Protein AF-A0A497UQM4-F1 (afdb_monomer)

pLDDT: mean 74.21, std 22.74, range [32.59, 96.62]

Secondary structure (DSSP, 8-state):
-----------------------------------S-TTSPBPPS-EEEEEEEETTSPBP-S--EEEEETTEEEEESSS-EEEES-EEE-SSTTEEEE--SS--EEEEEEPPBTTB-SEEEEEESSS-EEEEEEEE-

Nearest PDB structures (foldseek):
  2kd2-assembly1_A  TM=4.117E-01  e=3.013E+00  Mus musculus
  8fvi-assembly1_1  TM=4.123E-01  e=6.900E+00  Human immunodeficiency virus 1
  3aza-assembly1_B  TM=4.117E-01  e=9.414E+00  Plasmodium falciparum

Solvent-accessible surface area (backbone atoms only — not comparable to full-atom values): 8647 Å² total; per-residue (Å²): 134,90,81,85,86,78,90,81,88,84,83,89,81,89,82,79,86,84,80,89,85,83,85,78,84,88,72,93,83,82,80,81,78,76,81,78,69,98,76,56,59,45,37,76,79,66,49,37,32,42,42,51,25,38,75,88,72,45,70,55,93,64,90,25,34,43,36,26,59,93,69,37,38,38,41,34,56,97,90,42,80,52,75,44,69,49,64,45,78,41,99,50,75,29,30,34,37,35,64,48,100,87,57,48,33,43,36,35,39,36,39,55,43,100,91,40,86,46,29,38,39,37,42,27,63,87,83,57,74,51,46,28,36,29,47,79,106

Foldseek 3Di:
DDDDDDDDDDDDDDDDDDDDDDDDDDDDDDPPPPDDDPPFDFDDLAAKKFFAAWPVRHGADDRFIWHDDPQKIAGDGPVDGDIASAWDADPDDAWIWGDDPVFIKTWTWTDADPVRNFIKIWIDRPPDITITTIDTD

Radius of gyration: 26.56 Å; Cα contacts (8 Å, |Δi|>4): 221; chains: 1; bounding box: 63×37×83 Å

Mean predicted aligned error: 14.5 Å

Structure (mmCIF, N/CA/C/O backbone):
data_AF-A0A497UQM4-F1
#
_entry.id   AF-A0A497UQM4-F1
#
loop_
_atom_site.group_PDB
_atom_site.id
_atom_site.type_symbol
_atom_site.label_atom_id
_atom_site.label_alt_id
_atom_site.label_comp_id
_atom_site.label_asym_id
_atom_site.label_entity_id
_atom_site.label_seq_id
_atom_site.pdbx_PDB_ins_code
_atom_site.Cartn_x
_atom_site.Cartn_y
_atom_site.Cartn_z
_atom_site.occupancy
_atom_site.B_iso_or_equiv
_atom_site.auth_seq_id
_atom_site.auth_comp_id
_atom_site.auth_asym_id
_atom_site.auth_atom_id
_atom_site.pdbx_PDB_model_num
ATOM 1 N N . MET A 1 1 ? 30.980 20.943 69.116 1.00 35.16 1 MET A N 1
ATOM 2 C CA . MET A 1 1 ? 32.338 21.531 69.114 1.00 35.16 1 MET A CA 1
ATOM 3 C C . MET A 1 1 ? 33.314 20.492 68.591 1.00 35.16 1 MET A C 1
ATOM 5 O O . MET A 1 1 ? 33.308 19.414 69.161 1.00 35.16 1 MET A O 1
ATOM 9 N N . LYS A 1 2 ? 34.146 20.883 67.607 1.00 36.94 2 LYS A N 1
ATOM 10 C CA . LYS A 1 2 ? 35.431 20.280 67.175 1.00 36.94 2 LYS A CA 1
ATOM 11 C C . LYS A 1 2 ? 35.369 18.841 66.608 1.00 36.94 2 LYS A C 1
ATOM 13 O O . LYS A 1 2 ? 34.669 18.010 67.148 1.00 36.94 2 LYS A O 1
ATOM 18 N N . GLN A 1 3 ? 36.090 18.441 65.563 1.00 42.22 3 GLN A N 1
ATOM 19 C CA . GLN A 1 3 ? 37.032 19.084 64.644 1.00 42.22 3 GLN A CA 1
ATOM 20 C C . GLN A 1 3 ? 37.287 18.105 63.472 1.00 42.22 3 GLN A C 1
ATOM 22 O O . GLN A 1 3 ? 36.918 16.940 63.532 1.00 42.22 3 GLN A O 1
ATOM 27 N N . HIS A 1 4 ? 37.887 18.664 62.427 1.00 43.50 4 HIS A N 1
ATOM 28 C CA . HIS A 1 4 ? 38.188 18.196 61.071 1.00 43.50 4 HIS A CA 1
ATOM 29 C C . HIS A 1 4 ? 39.035 16.916 60.882 1.00 43.50 4 HIS A C 1
ATOM 31 O O . HIS A 1 4 ? 39.556 16.362 61.843 1.00 43.50 4 HIS A O 1
ATOM 37 N N . LEU A 1 5 ? 39.297 16.656 59.581 1.00 38.53 5 LEU A N 1
ATOM 38 C CA . LEU A 1 5 ? 40.447 15.975 58.943 1.00 38.53 5 LEU A CA 1
ATOM 39 C C . LEU A 1 5 ? 40.240 14.464 58.693 1.00 38.53 5 LEU A C 1
ATOM 41 O O . LEU A 1 5 ? 39.739 13.769 59.559 1.00 38.53 5 LEU A O 1
ATOM 45 N N . LEU A 1 6 ? 40.603 13.859 57.554 1.00 41.97 6 LEU A N 1
ATOM 46 C CA . LEU A 1 6 ? 41.478 14.259 56.443 1.00 41.97 6 LEU A CA 1
ATOM 47 C C . LEU A 1 6 ? 41.251 13.297 55.256 1.00 41.97 6 LEU A C 1
ATOM 49 O O . LEU A 1 6 ? 40.966 12.119 55.463 1.00 41.97 6 LEU A O 1
ATOM 53 N N . CYS A 1 7 ? 41.432 13.789 54.028 1.00 42.06 7 CYS A N 1
ATOM 54 C CA . CYS A 1 7 ? 41.602 12.985 52.817 1.00 42.06 7 CYS A CA 1
ATOM 55 C C . CYS A 1 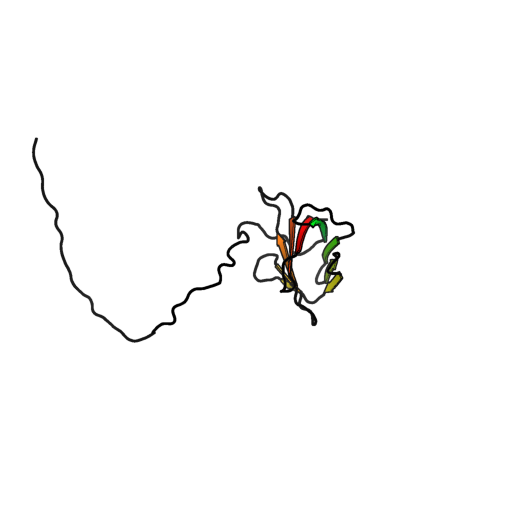7 ? 42.740 11.960 52.953 1.00 42.06 7 CYS A C 1
ATOM 57 O O . CYS A 1 7 ? 43.803 12.290 53.475 1.00 42.06 7 CYS A O 1
ATOM 59 N N . ALA A 1 8 ? 42.573 10.786 52.342 1.00 46.94 8 ALA A N 1
ATOM 60 C CA . ALA A 1 8 ? 43.687 9.926 51.954 1.00 46.94 8 ALA A CA 1
ATOM 61 C C . ALA A 1 8 ? 43.533 9.541 50.478 1.00 46.94 8 ALA A C 1
ATOM 63 O O . ALA A 1 8 ? 42.734 8.688 50.103 1.00 46.94 8 ALA A O 1
ATOM 64 N N . VAL A 1 9 ? 44.303 10.240 49.649 1.00 43.88 9 VAL A N 1
ATOM 65 C CA . VAL A 1 9 ? 44.668 9.841 48.292 1.00 43.88 9 VAL A CA 1
ATOM 66 C C . VAL A 1 9 ? 45.736 8.752 48.418 1.00 43.88 9 VAL A C 1
ATOM 68 O O . VAL A 1 9 ? 46.717 8.954 49.131 1.00 43.88 9 VAL A O 1
ATOM 71 N N . ALA A 1 10 ? 45.579 7.634 47.709 1.00 44.31 10 ALA A N 1
ATOM 72 C CA . ALA A 1 10 ? 46.658 6.676 47.481 1.00 44.31 10 ALA A CA 1
ATOM 73 C C . ALA A 1 10 ? 46.788 6.390 45.978 1.00 44.31 10 ALA A C 1
ATOM 75 O O . ALA A 1 10 ? 45.822 6.042 45.301 1.00 44.31 10 ALA A O 1
ATOM 76 N N . LEU A 1 11 ? 48.005 6.619 45.487 1.00 40.31 11 LEU A N 1
ATOM 77 C CA . LEU A 1 11 ? 48.479 6.549 44.109 1.00 40.31 11 LEU A CA 1
ATOM 78 C C . LEU A 1 11 ? 48.875 5.110 43.689 1.00 40.31 11 LEU A C 1
ATOM 80 O O . LEU A 1 11 ? 49.536 4.420 44.453 1.00 40.31 11 LEU A O 1
ATOM 84 N N . ILE A 1 12 ? 48.579 4.785 42.420 1.00 46.03 12 ILE A N 1
ATOM 85 C CA . ILE A 1 12 ? 49.438 4.170 41.370 1.00 46.03 12 ILE A CA 1
ATOM 86 C C . ILE A 1 12 ? 50.024 2.750 41.559 1.00 46.03 12 ILE A C 1
ATOM 88 O O . ILE A 1 12 ? 50.872 2.529 42.412 1.00 46.03 12 ILE A O 1
ATOM 92 N N . ALA A 1 13 ? 49.724 1.863 40.590 1.00 42.88 13 ALA A N 1
ATOM 93 C CA . ALA A 1 13 ? 50.694 1.169 39.703 1.00 42.88 13 ALA A CA 1
ATOM 94 C C . ALA A 1 13 ? 49.929 0.365 38.620 1.00 42.88 13 ALA A C 1
ATOM 96 O O . ALA A 1 13 ? 49.147 -0.521 38.938 1.00 42.88 13 ALA A O 1
ATOM 97 N N . LEU A 1 14 ? 49.922 0.821 37.361 1.00 41.59 14 LEU A N 1
ATOM 98 C CA . LEU A 1 14 ? 50.728 0.296 36.242 1.00 41.59 14 LEU A CA 1
ATOM 99 C C . LEU A 1 14 ? 50.590 -1.221 36.007 1.00 41.59 14 LEU A C 1
ATOM 101 O O . LEU A 1 14 ? 51.267 -2.020 36.644 1.00 41.59 14 LEU A O 1
ATOM 105 N N . SER A 1 15 ? 49.809 -1.598 34.990 1.00 47.09 15 SER A N 1
ATOM 106 C CA . SER A 1 15 ? 50.134 -2.764 34.165 1.00 47.09 15 SER A CA 1
ATOM 107 C C . SER A 1 15 ? 50.185 -2.332 32.701 1.00 47.09 15 SER A C 1
ATOM 109 O O . SER A 1 15 ? 49.410 -1.493 32.241 1.00 47.09 15 SER A O 1
ATOM 111 N N . SER A 1 16 ? 51.240 -2.805 32.056 1.00 37.97 16 SER A N 1
ATOM 112 C CA . SER A 1 16 ? 51.845 -2.287 30.843 1.00 37.97 16 SER A CA 1
ATOM 113 C C . SER A 1 16 ? 51.021 -2.509 29.580 1.00 37.97 16 SER A C 1
ATOM 115 O O . SER A 1 16 ? 50.279 -3.479 29.456 1.00 37.97 16 SER A O 1
ATOM 117 N N . CYS A 1 17 ? 51.269 -1.625 28.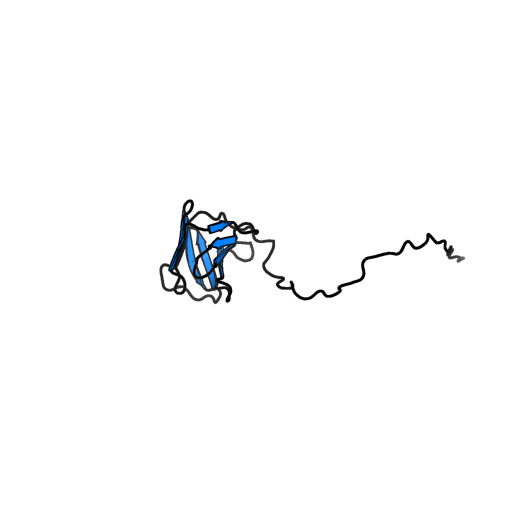613 1.00 34.62 17 CYS A N 1
ATOM 118 C CA . CYS A 1 17 ? 50.993 -1.799 27.196 1.00 34.62 17 CYS A CA 1
ATOM 119 C C . CYS A 1 17 ? 51.297 -3.224 26.705 1.00 34.62 17 CYS A C 1
ATOM 121 O O . CYS A 1 17 ? 52.428 -3.692 26.826 1.00 34.62 17 CYS A O 1
ATOM 123 N N . SER A 1 18 ? 50.335 -3.831 26.018 1.00 36.75 18 SER A N 1
ATOM 124 C CA . SER A 1 18 ? 50.616 -4.522 24.763 1.00 36.75 18 SER A CA 1
ATOM 125 C C . SER A 1 18 ? 49.903 -3.719 23.679 1.00 36.75 18 SER A C 1
ATOM 127 O O . SER A 1 18 ? 48.728 -3.379 23.804 1.00 36.75 18 SER A O 1
ATOM 129 N N . ARG A 1 19 ? 50.692 -3.281 22.705 1.00 42.94 19 ARG A N 1
ATOM 130 C CA . ARG A 1 19 ? 50.302 -2.537 21.510 1.00 42.94 19 ARG A CA 1
ATOM 131 C C . ARG A 1 19 ? 50.483 -3.498 20.333 1.00 42.94 19 ARG A C 1
ATOM 133 O O . ARG A 1 19 ? 51.237 -4.453 20.495 1.00 42.94 19 ARG A O 1
ATOM 140 N N . GLU A 1 20 ? 49.867 -3.141 19.205 1.00 41.69 20 GLU A N 1
ATOM 141 C CA . GLU A 1 20 ? 49.815 -3.826 17.894 1.00 41.69 20 GLU A CA 1
ATOM 142 C C . GLU A 1 20 ? 48.498 -4.609 17.753 1.00 41.69 20 GLU A C 1
ATOM 144 O O . GLU A 1 20 ? 48.232 -5.520 18.522 1.00 41.69 20 GLU A O 1
ATOM 149 N N . ASP A 1 21 ? 47.565 -4.318 16.854 1.00 38.66 21 ASP A N 1
ATOM 150 C CA . ASP A 1 21 ? 47.441 -3.339 15.779 1.00 38.66 21 ASP A CA 1
ATOM 151 C C . ASP A 1 21 ? 45.951 -3.321 15.409 1.00 38.66 21 ASP A C 1
ATOM 153 O O . ASP A 1 21 ? 45.377 -4.378 15.182 1.00 38.66 21 ASP A O 1
ATOM 157 N N . GLU A 1 22 ? 45.328 -2.148 15.325 1.00 37.56 22 GLU A N 1
ATOM 158 C CA . GLU A 1 22 ? 44.349 -1.866 14.266 1.00 37.56 22 GLU A CA 1
ATOM 159 C C . GLU A 1 22 ? 44.108 -0.358 14.234 1.00 37.56 22 GLU A C 1
ATOM 161 O O . GLU A 1 22 ? 43.359 0.240 15.010 1.00 37.56 22 GLU A O 1
ATOM 166 N N . MET A 1 23 ? 44.873 0.285 13.361 1.00 33.50 23 MET A N 1
ATOM 167 C CA . MET A 1 23 ? 44.768 1.701 13.084 1.00 33.50 23 MET A CA 1
ATOM 168 C C . MET A 1 23 ? 43.532 1.939 12.215 1.00 33.50 23 MET A C 1
ATOM 170 O O . MET A 1 23 ? 43.486 1.541 11.058 1.00 33.50 23 MET A O 1
ATOM 174 N N . SER A 1 24 ? 42.561 2.611 12.826 1.00 32.59 24 SER A N 1
ATOM 175 C CA . SER A 1 24 ? 41.784 3.724 12.285 1.00 32.59 24 SER A CA 1
ATOM 176 C C . SER A 1 24 ? 41.252 3.614 10.853 1.00 32.59 24 SER A C 1
ATOM 178 O O . SER A 1 24 ? 41.970 3.856 9.890 1.00 32.59 24 SER A O 1
ATOM 180 N N . ASN A 1 25 ? 39.924 3.552 10.751 1.00 34.84 25 ASN A N 1
ATOM 181 C CA . ASN A 1 25 ? 39.213 4.599 10.021 1.00 34.84 25 ASN A CA 1
ATOM 182 C C . ASN A 1 25 ? 38.004 5.082 10.827 1.00 34.84 25 ASN A C 1
ATOM 184 O O . ASN A 1 25 ? 36.948 4.459 10.896 1.00 34.84 25 ASN A O 1
ATOM 188 N N . THR A 1 26 ? 38.213 6.231 11.456 1.00 34.19 26 THR A N 1
ATOM 189 C CA . THR A 1 26 ? 37.195 7.160 11.928 1.00 34.19 26 THR A CA 1
ATOM 190 C C . THR A 1 26 ? 36.411 7.685 10.726 1.00 34.19 26 THR A C 1
ATOM 192 O O . THR A 1 26 ? 37.031 8.210 9.807 1.00 34.19 26 THR A O 1
ATOM 195 N N . LEU A 1 27 ? 35.079 7.585 10.754 1.00 34.78 27 LEU A N 1
ATOM 196 C CA . LEU A 1 27 ? 34.119 8.677 10.503 1.00 34.78 27 LEU A CA 1
ATOM 197 C C . LEU A 1 27 ? 32.708 8.093 10.334 1.00 34.78 27 LEU A C 1
ATOM 199 O O . LEU A 1 27 ? 32.270 7.706 9.258 1.00 34.78 27 LEU A O 1
ATOM 203 N N . THR A 1 28 ? 32.005 8.053 11.463 1.00 43.50 28 THR A N 1
ATOM 204 C CA . THR A 1 28 ? 30.579 8.378 11.576 1.00 43.50 28 THR A CA 1
ATOM 205 C C . THR A 1 28 ? 30.152 9.478 10.601 1.00 43.50 28 THR A C 1
ATOM 207 O O . THR A 1 28 ? 30.791 10.528 10.617 1.00 43.50 28 THR A O 1
ATOM 210 N N . SER A 1 29 ? 29.083 9.205 9.839 1.00 41.78 29 SER A N 1
ATOM 211 C CA . SER A 1 29 ? 28.165 10.093 9.081 1.00 41.78 29 SER A CA 1
ATOM 212 C C . SER A 1 29 ? 27.753 9.309 7.825 1.00 41.78 29 SER A C 1
ATOM 214 O O . SER A 1 29 ? 28.597 9.060 6.981 1.00 41.78 29 SER A O 1
ATOM 216 N N . ASP A 1 30 ? 26.559 8.758 7.617 1.00 36.47 30 ASP A N 1
ATOM 217 C CA . ASP A 1 30 ? 25.216 9.110 8.051 1.00 36.47 30 ASP A CA 1
ATOM 218 C C . ASP A 1 30 ? 24.346 7.836 8.045 1.00 36.47 30 ASP A C 1
ATOM 220 O O . ASP A 1 30 ? 24.012 7.309 6.989 1.00 36.47 30 ASP A O 1
ATOM 224 N N . SER A 1 31 ? 23.925 7.329 9.204 1.00 36.31 31 SER A N 1
ATOM 225 C CA . SER A 1 31 ? 22.687 6.522 9.276 1.00 36.31 31 SER A CA 1
ATOM 226 C C . SER A 1 31 ? 21.638 7.186 10.163 1.00 36.31 31 SER A C 1
ATOM 228 O O . SER A 1 31 ? 20.616 6.605 10.523 1.00 36.31 31 SER A O 1
ATOM 230 N N . THR A 1 32 ? 21.834 8.482 10.418 1.00 39.41 32 THR A N 1
ATOM 231 C CA . THR A 1 32 ? 20.853 9.441 10.928 1.00 39.41 32 THR A CA 1
ATOM 232 C C . THR A 1 32 ? 19.718 9.708 9.930 1.00 39.41 32 THR A C 1
ATOM 234 O O . THR A 1 32 ? 19.231 10.827 9.837 1.00 39.41 32 THR A O 1
ATOM 237 N N .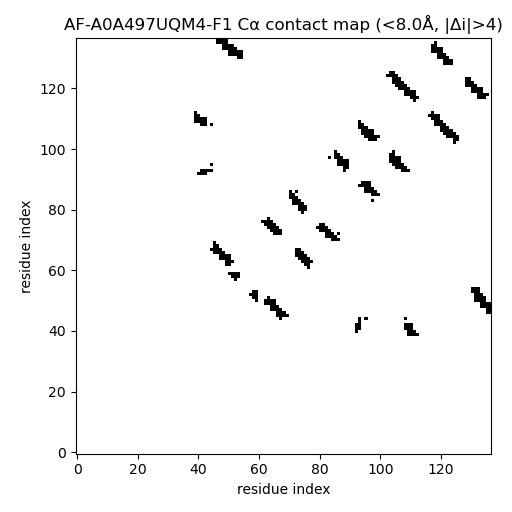 LEU A 1 33 ? 19.191 8.665 9.280 1.00 39.94 33 LEU A N 1
ATOM 238 C CA . LEU A 1 33 ? 17.746 8.568 9.064 1.00 39.94 33 LEU A CA 1
ATOM 239 C C . LEU A 1 33 ? 17.097 7.829 10.248 1.00 39.94 33 LEU A C 1
ATOM 241 O O . LEU A 1 33 ? 16.268 6.933 10.130 1.00 39.94 33 LEU A O 1
ATOM 245 N N . SER A 1 34 ? 17.485 8.272 11.441 1.00 45.97 34 SER A N 1
ATOM 246 C CA . SER A 1 34 ? 16.657 8.229 12.630 1.00 45.97 34 SER A CA 1
ATOM 247 C C . SER A 1 34 ? 15.331 8.918 12.314 1.00 45.97 34 SER A C 1
ATOM 249 O O . SER A 1 34 ? 15.303 10.133 12.124 1.00 45.97 34 SER A O 1
ATOM 251 N N . ARG A 1 35 ? 14.257 8.124 12.233 1.00 48.00 35 ARG A N 1
ATOM 252 C CA . ARG A 1 35 ? 12.891 8.390 12.732 1.00 48.00 35 ARG A CA 1
ATOM 253 C C . ARG A 1 35 ? 11.856 7.689 11.856 1.00 48.00 35 ARG A C 1
ATOM 255 O O . ARG A 1 35 ? 11.338 8.280 10.918 1.00 48.00 35 ARG A O 1
ATOM 262 N N . LYS A 1 36 ? 11.450 6.493 12.273 1.00 41.78 36 LYS A N 1
ATOM 263 C CA . LYS A 1 36 ? 10.038 6.081 12.311 1.00 41.78 36 LYS A 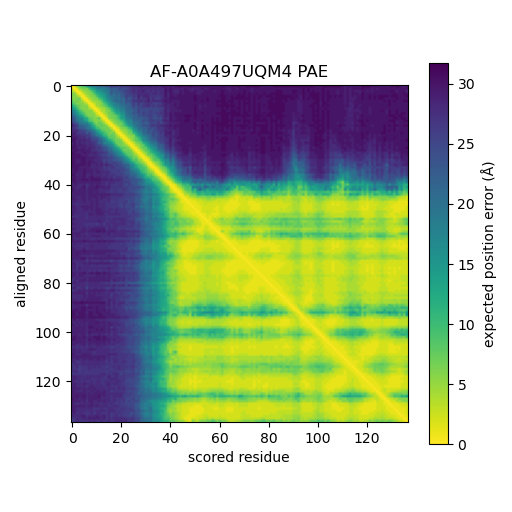CA 1
ATOM 264 C C . LYS A 1 36 ? 9.909 5.023 13.413 1.00 41.78 36 LYS A C 1
ATOM 266 O O . LYS A 1 36 ? 10.401 3.916 13.284 1.00 41.78 36 LYS A O 1
ATOM 271 N N . ASN A 1 37 ? 9.378 5.465 14.552 1.00 40.31 37 ASN A N 1
ATOM 272 C CA . ASN A 1 37 ? 8.986 4.716 15.751 1.00 40.31 37 ASN A CA 1
ATOM 273 C C . ASN A 1 37 ? 9.140 3.180 15.724 1.00 40.31 37 ASN A C 1
ATOM 275 O O . ASN A 1 37 ? 8.268 2.476 15.230 1.00 40.31 37 ASN A O 1
ATOM 279 N N . VAL A 1 38 ? 10.115 2.663 16.477 1.00 46.22 38 VAL A N 1
ATOM 280 C CA . VAL A 1 38 ? 10.200 1.255 16.939 1.00 46.22 38 VAL A CA 1
ATOM 281 C C . VAL A 1 38 ? 9.116 0.944 18.010 1.00 46.22 38 VAL A C 1
ATOM 283 O O . VAL A 1 38 ? 9.265 0.071 18.853 1.00 46.22 38 VAL A O 1
ATOM 286 N N . LEU A 1 39 ? 8.009 1.695 18.028 1.00 45.75 39 LEU A N 1
ATOM 287 C CA . LEU A 1 39 ? 6.929 1.599 19.026 1.00 45.75 39 LEU A CA 1
ATOM 288 C C . LEU A 1 39 ? 5.548 1.343 18.416 1.00 45.75 39 LEU A C 1
ATOM 290 O O . LEU A 1 39 ? 4.593 1.112 19.155 1.00 45.75 39 LEU A O 1
ATOM 294 N N . SER A 1 40 ? 5.414 1.381 17.092 1.00 53.22 40 SER A N 1
ATOM 295 C CA . SER A 1 40 ? 4.185 0.951 16.433 1.00 53.22 40 SER A CA 1
ATOM 296 C C . SER A 1 40 ? 4.298 -0.527 16.093 1.00 53.22 40 SER A C 1
ATOM 298 O O . SER A 1 40 ? 5.203 -0.920 15.354 1.00 53.22 40 SER A O 1
ATOM 300 N N . LYS A 1 41 ? 3.378 -1.339 16.621 1.00 58.91 41 LYS A N 1
ATOM 301 C CA . LYS A 1 41 ? 3.172 -2.687 16.095 1.00 58.91 41 LYS A CA 1
ATOM 302 C C . LYS A 1 41 ? 2.849 -2.571 14.610 1.00 58.91 41 LYS A C 1
ATOM 304 O O . LYS A 1 41 ? 2.205 -1.622 14.167 1.00 58.91 41 LYS A O 1
ATOM 309 N N . GLN A 1 42 ? 3.380 -3.494 13.839 1.00 62.59 42 GLN A N 1
ATOM 310 C CA . GLN A 1 42 ? 3.145 -3.551 12.411 1.00 62.59 42 GLN A CA 1
ATOM 311 C C . GLN A 1 42 ? 2.058 -4.598 12.145 1.00 62.59 42 GLN A C 1
ATOM 313 O O . GLN A 1 42 ? 1.951 -5.587 12.875 1.00 62.59 42 GLN A O 1
ATOM 318 N N . ALA A 1 43 ? 1.190 -4.319 11.173 1.00 59.16 43 ALA A N 1
ATOM 319 C CA . ALA A 1 43 ? -0.031 -5.097 10.982 1.00 59.16 43 ALA A CA 1
ATOM 320 C C . ALA A 1 43 ? 0.278 -6.459 10.333 1.00 59.16 43 ALA A C 1
ATOM 322 O O . ALA A 1 43 ? 1.275 -6.589 9.616 1.00 59.16 43 ALA A O 1
ATOM 323 N N . PRO A 1 44 ? -0.589 -7.478 10.496 1.00 68.56 44 PRO A N 1
ATOM 324 C CA . PRO A 1 44 ? -0.493 -8.695 9.700 1.00 68.56 44 PRO A CA 1
ATOM 325 C C . PRO A 1 44 ? -0.500 -8.343 8.212 1.00 68.56 44 PRO A C 1
ATOM 327 O O . PRO A 1 44 ? -1.431 -7.685 7.764 1.00 68.56 44 PRO A O 1
ATOM 330 N N . ILE A 1 45 ? 0.484 -8.823 7.447 1.00 76.06 45 ILE A N 1
ATOM 331 C CA . ILE A 1 45 ? 0.631 -8.510 6.012 1.00 76.06 45 ILE A CA 1
ATOM 332 C C . ILE A 1 45 ? -0.495 -9.063 5.132 1.00 76.06 45 ILE A C 1
ATOM 334 O O . ILE A 1 45 ? -0.496 -8.804 3.944 1.00 76.06 45 ILE A O 1
ATOM 338 N N . GLN A 1 46 ? -1.429 -9.846 5.675 1.00 86.50 46 GLN A N 1
ATOM 339 C CA . GLN A 1 46 ? -2.561 -10.403 4.932 1.00 86.50 46 GLN A CA 1
ATOM 340 C C . GLN A 1 46 ? -3.840 -9.605 5.208 1.00 86.50 46 GLN A C 1
ATOM 342 O O . GLN A 1 46 ? -4.130 -9.232 6.358 1.00 86.50 46 GLN A O 1
ATOM 347 N N . GLY A 1 47 ? -4.632 -9.422 4.157 1.00 90.81 47 GLY A N 1
ATOM 348 C CA . GLY A 1 47 ? -5.906 -8.717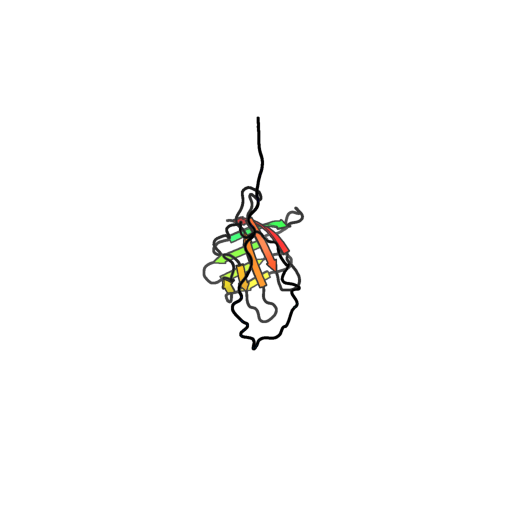 4.187 1.00 90.81 47 GLY A CA 1
ATOM 349 C C . GLY A 1 47 ? -5.992 -7.628 3.129 1.00 90.81 47 GLY A C 1
ATOM 350 O O . GLY A 1 47 ? -5.109 -7.487 2.286 1.00 90.81 47 GLY A O 1
ATOM 351 N N . LYS A 1 48 ? -7.070 -6.852 3.215 1.00 94.38 48 LYS A N 1
ATOM 352 C CA . LYS A 1 48 ? -7.320 -5.714 2.346 1.00 94.38 48 LYS A CA 1
ATOM 353 C C . LYS A 1 48 ? -7.337 -4.434 3.167 1.00 94.38 48 LYS A C 1
ATOM 355 O O . LYS A 1 48 ? -7.927 -4.374 4.245 1.00 94.38 48 LYS A O 1
ATOM 360 N N . TRP A 1 49 ? -6.667 -3.414 2.657 1.00 94.38 49 TRP A N 1
ATOM 361 C CA . TRP A 1 49 ? -6.619 -2.082 3.230 1.00 94.38 49 TRP A CA 1
ATOM 362 C C . TRP A 1 49 ? -7.140 -1.091 2.217 1.00 94.38 49 TRP A C 1
ATOM 364 O O . TRP A 1 49 ? -6.559 -0.917 1.144 1.00 94.38 49 TRP A O 1
ATOM 374 N N . LYS A 1 50 ? -8.213 -0.409 2.587 1.00 95.44 50 LYS A N 1
ATOM 375 C CA . LYS A 1 50 ? -8.752 0.700 1.823 1.00 95.44 50 LYS A CA 1
ATOM 376 C C . LYS A 1 50 ? -8.032 1.975 2.231 1.00 95.44 50 LYS A C 1
ATOM 378 O O . LYS A 1 50 ? -7.983 2.306 3.413 1.00 95.44 50 LYS A O 1
ATOM 383 N N . MET A 1 51 ? -7.467 2.683 1.263 1.00 96.00 51 MET A N 1
ATOM 384 C CA . MET A 1 51 ? -6.835 3.981 1.488 1.00 96.00 51 MET A CA 1
ATOM 385 C C . MET A 1 51 ? -7.898 5.065 1.338 1.00 96.00 51 MET A C 1
ATOM 387 O O . MET A 1 51 ? -8.657 5.056 0.373 1.00 96.00 51 MET A O 1
ATOM 391 N N . GLU A 1 52 ? -7.976 5.974 2.304 1.00 93.94 52 GLU A N 1
ATOM 392 C CA . GLU A 1 52 ? -9.083 6.936 2.404 1.00 93.94 52 GLU A CA 1
ATOM 393 C C . GLU A 1 52 ? -8.597 8.386 2.337 1.00 93.94 52 GLU A C 1
ATOM 395 O O . GLU A 1 52 ? -9.258 9.232 1.733 1.00 93.94 52 GLU A O 1
ATOM 400 N N . TRP A 1 53 ? -7.412 8.665 2.886 1.00 93.81 53 TRP A N 1
ATOM 401 C CA . TRP A 1 53 ? -6.790 9.988 2.842 1.00 93.81 53 TRP A CA 1
ATOM 402 C C . TRP A 1 53 ? -5.296 9.898 2.553 1.00 93.81 53 TRP A C 1
ATOM 404 O O . TRP A 1 53 ? -4.634 8.927 2.923 1.00 93.81 53 TRP A O 1
ATOM 414 N N . THR A 1 54 ? -4.741 10.941 1.948 1.00 90.62 54 THR A N 1
ATOM 415 C CA . THR A 1 54 ? -3.294 11.162 1.901 1.00 90.62 54 THR A CA 1
ATOM 416 C C . THR A 1 54 ? -2.788 11.632 3.268 1.00 90.62 54 THR A C 1
ATOM 418 O O . THR A 1 54 ? -3.552 12.111 4.110 1.00 90.62 54 THR A O 1
ATOM 421 N N . SER A 1 55 ? -1.475 11.577 3.503 1.00 80.44 55 SER A N 1
ATOM 422 C CA . SER A 1 55 ? -0.872 12.150 4.719 1.00 80.44 55 SER A CA 1
ATOM 423 C C . SER A 1 55 ? -1.065 13.658 4.876 1.00 80.44 55 SER A C 1
ATOM 425 O O . SER A 1 55 ? -0.848 14.180 5.966 1.00 80.44 55 SER A O 1
ATOM 427 N N . MET A 1 56 ? -1.453 14.359 3.807 1.00 84.06 56 MET A N 1
ATOM 428 C CA . MET A 1 56 ? -1.767 15.790 3.842 1.00 84.06 56 MET A CA 1
ATOM 429 C C . MET A 1 56 ? -3.214 16.063 4.280 1.00 84.06 56 MET A C 1
ATOM 431 O O . MET A 1 56 ? -3.606 17.220 4.395 1.00 84.06 56 MET A O 1
ATOM 435 N N . GLY A 1 57 ? -3.998 15.015 4.563 1.00 84.12 57 GLY A N 1
ATOM 436 C CA . GLY A 1 57 ? -5.395 15.123 4.987 1.00 84.12 57 GLY A CA 1
ATOM 437 C C . GLY A 1 57 ? -6.380 15.301 3.831 1.00 84.12 57 GLY A C 1
ATOM 438 O O . GLY A 1 57 ? -7.545 15.616 4.066 1.00 84.12 57 GLY A O 1
ATOM 439 N N . GLU A 1 58 ? -5.933 15.100 2.593 1.00 91.25 58 GLU A N 1
ATOM 440 C CA . GLU A 1 58 ? -6.792 15.166 1.413 1.00 91.25 58 GLU A CA 1
ATOM 441 C C . GLU A 1 58 ? -7.455 13.802 1.188 1.00 91.25 58 GLU A C 1
ATOM 443 O O . GLU A 1 58 ? -6.760 12.783 1.248 1.00 91.25 58 GLU A O 1
ATOM 448 N N . PRO A 1 59 ? -8.777 13.738 0.956 1.00 92.12 59 PRO A N 1
ATOM 449 C CA . PRO A 1 59 ? -9.432 12.482 0.615 1.00 92.12 59 PRO A CA 1
ATOM 450 C C . PRO A 1 59 ? -8.904 11.966 -0.724 1.00 92.12 59 PRO A C 1
ATOM 452 O O . PRO A 1 59 ? -8.652 12.748 -1.641 1.00 92.12 59 PRO A O 1
ATOM 455 N N . VAL A 1 60 ? -8.762 10.649 -0.854 1.00 92.94 60 VAL A N 1
ATOM 456 C CA . VAL A 1 60 ? -8.429 10.053 -2.152 1.00 92.94 60 VAL A CA 1
ATOM 457 C C . VAL A 1 60 ? -9.699 9.889 -2.987 1.00 92.94 60 VAL A C 1
ATOM 459 O O . VAL A 1 60 ? -10.687 9.297 -2.549 1.00 92.94 60 VAL A O 1
ATOM 462 N N . GLU A 1 61 ? -9.692 10.426 -4.204 1.00 85.00 61 GLU A N 1
ATOM 463 C CA . GLU A 1 61 ? -10.805 10.295 -5.145 1.00 85.00 61 GLU A CA 1
ATOM 464 C C . GLU A 1 61 ? -10.632 9.014 -5.971 1.00 85.00 61 GLU A C 1
ATOM 466 O O . GLU A 1 61 ? -10.080 9.016 -7.070 1.00 85.00 61 GLU A O 1
ATOM 471 N N . GLY A 1 62 ? -11.074 7.881 -5.423 1.00 86.19 62 GLY A N 1
ATOM 472 C CA . GLY A 1 62 ? -11.027 6.606 -6.130 1.00 86.19 62 GLY A CA 1
ATOM 473 C C . GLY A 1 62 ? -11.094 5.385 -5.225 1.00 86.19 62 GLY A C 1
ATOM 474 O O . GLY A 1 62 ? -11.180 5.473 -4.005 1.00 86.19 62 GLY A O 1
ATOM 475 N N . ASP A 1 63 ? -11.049 4.219 -5.862 1.00 92.50 63 ASP A N 1
ATOM 476 C CA . ASP A 1 63 ? -10.910 2.930 -5.187 1.00 92.50 63 ASP A CA 1
ATOM 477 C C . ASP A 1 63 ? -9.419 2.609 -5.035 1.00 92.50 63 ASP A C 1
ATOM 479 O O . ASP A 1 63 ? -8.837 1.916 -5.878 1.00 92.50 63 ASP A O 1
ATOM 483 N N . PHE A 1 64 ? -8.790 3.227 -4.029 1.00 96.62 64 PHE A N 1
ATOM 484 C CA . PHE A 1 64 ? -7.384 3.004 -3.692 1.00 96.62 64 PHE A CA 1
ATOM 485 C C . PHE A 1 64 ? -7.284 1.937 -2.615 1.00 96.62 64 PHE A C 1
ATOM 487 O O . PHE A 1 64 ? -7.917 2.033 -1.559 1.00 96.62 64 PHE A O 1
ATOM 494 N N . PHE A 1 65 ? -6.467 0.925 -2.871 1.00 96.38 65 PHE A N 1
ATOM 495 C CA . PHE A 1 65 ? -6.324 -0.185 -1.952 1.00 96.38 65 PHE A CA 1
ATOM 496 C C . PHE A 1 65 ? -4.968 -0.868 -2.069 1.00 96.38 65 PHE A C 1
ATOM 498 O O . PHE A 1 65 ? -4.302 -0.849 -3.107 1.00 96.38 65 PHE A O 1
ATOM 505 N N . LEU A 1 66 ? -4.610 -1.518 -0.971 1.00 95.81 66 LEU A N 1
ATOM 506 C CA . LEU A 1 66 ? -3.621 -2.578 -0.914 1.00 95.81 66 LEU A CA 1
ATOM 507 C C . LEU A 1 66 ? -4.374 -3.856 -0.554 1.00 95.81 66 LEU A C 1
ATOM 509 O O . LEU A 1 66 ? -5.140 -3.856 0.402 1.00 95.81 66 LEU A O 1
ATOM 513 N N . ASP A 1 67 ? -4.191 -4.928 -1.306 1.00 95.88 67 ASP A N 1
ATOM 514 C CA . ASP A 1 67 ? -4.834 -6.212 -1.036 1.00 95.88 67 ASP A CA 1
ATOM 515 C C . ASP A 1 67 ? -3.802 -7.326 -1.142 1.00 95.88 67 ASP A C 1
ATOM 517 O O . ASP A 1 67 ? -3.083 -7.422 -2.135 1.00 95.88 67 ASP A O 1
ATOM 521 N N . ILE A 1 68 ? -3.678 -8.126 -0.090 1.00 93.44 68 ILE A N 1
ATOM 522 C CA . ILE A 1 68 ? -2.684 -9.188 0.015 1.00 93.44 68 ILE A CA 1
ATOM 523 C C . ILE A 1 68 ? -3.414 -10.463 0.410 1.00 93.44 68 ILE A C 1
ATOM 525 O O . ILE A 1 68 ? -3.835 -10.632 1.559 1.00 93.44 68 ILE A O 1
ATOM 529 N N . ILE A 1 69 ? -3.551 -11.355 -0.571 1.00 91.38 69 ILE A N 1
ATOM 530 C CA . ILE A 1 69 ? -4.286 -12.613 -0.461 1.00 91.38 69 ILE A CA 1
ATOM 531 C C . ILE A 1 69 ? -3.348 -13.753 -0.841 1.00 91.38 69 ILE A C 1
ATOM 533 O O . ILE A 1 69 ? -2.989 -13.942 -2.005 1.00 91.38 69 ILE A O 1
ATOM 537 N N . GLY A 1 70 ? -2.947 -14.543 0.153 1.00 88.94 70 GLY A N 1
ATOM 538 C CA . GLY A 1 70 ? -1.996 -15.630 -0.051 1.00 88.94 70 GLY A CA 1
ATOM 539 C C . GLY A 1 70 ? -0.646 -15.081 -0.508 1.00 88.94 70 GLY A C 1
ATOM 540 O O . GLY A 1 70 ? -0.011 -14.326 0.225 1.00 88.94 70 GLY A O 1
ATOM 541 N N . ASN A 1 71 ? -0.217 -15.458 -1.714 1.00 89.94 71 ASN A N 1
ATOM 542 C CA . ASN A 1 71 ? 1.042 -15.004 -2.313 1.00 89.94 71 ASN A CA 1
ATOM 543 C C . ASN A 1 71 ? 0.826 -14.002 -3.455 1.00 89.94 71 ASN A C 1
ATOM 545 O O . ASN A 1 71 ? 1.628 -13.937 -4.383 1.00 89.94 71 ASN A O 1
ATOM 549 N N . THR A 1 72 ? -0.275 -13.255 -3.415 1.00 93.94 72 THR A N 1
ATOM 550 C CA . THR A 1 72 ? -0.600 -12.232 -4.407 1.00 93.94 72 THR A CA 1
ATOM 551 C C . THR A 1 72 ? -0.842 -10.902 -3.704 1.00 93.94 72 THR A C 1
ATOM 553 O O . THR A 1 72 ? -1.645 -10.832 -2.777 1.00 93.94 72 THR A O 1
ATOM 556 N N . LEU A 1 73 ? -0.138 -9.861 -4.151 1.00 95.25 73 LEU A N 1
ATOM 557 C CA . LEU A 1 73 ? -0.264 -8.482 -3.692 1.00 95.25 73 LEU A CA 1
ATOM 558 C C . LEU A 1 73 ? -0.797 -7.622 -4.829 1.00 95.25 73 LEU A C 1
ATOM 560 O O . LEU A 1 73 ? -0.210 -7.592 -5.911 1.00 95.25 73 LEU A O 1
ATOM 564 N N . HIS A 1 74 ? -1.883 -6.904 -4.580 1.00 95.94 74 HIS A N 1
ATOM 565 C CA . HIS A 1 74 ? -2.454 -5.909 -5.475 1.00 95.94 74 HIS A CA 1
ATOM 566 C C . HIS A 1 74 ? -2.316 -4.531 -4.838 1.00 95.94 74 HIS A C 1
ATOM 568 O O . HIS A 1 74 ? -2.776 -4.315 -3.718 1.00 95.94 74 HIS A O 1
ATOM 574 N N . LEU A 1 75 ? -1.716 -3.594 -5.565 1.00 96.06 75 LEU A N 1
ATOM 575 C CA . LEU A 1 75 ? -1.652 -2.195 -5.172 1.00 96.06 75 LEU A CA 1
ATOM 576 C C . LEU A 1 75 ? -2.321 -1.340 -6.239 1.00 96.06 75 LEU A C 1
ATOM 578 O O . LEU A 1 75 ? -1.955 -1.408 -7.414 1.00 96.06 75 LEU A O 1
ATOM 582 N N . LYS A 1 76 ? -3.257 -0.496 -5.807 1.00 95.75 76 LYS A N 1
ATOM 583 C CA . LYS A 1 76 ? -3.916 0.481 -6.663 1.00 95.75 76 LYS A CA 1
ATOM 584 C C . LYS A 1 76 ? -3.995 1.839 -5.973 1.00 95.75 76 LYS A C 1
ATOM 586 O O . LYS A 1 76 ? -4.612 1.974 -4.921 1.00 95.75 76 LYS A O 1
ATOM 591 N N . THR A 1 77 ? -3.404 2.836 -6.610 1.00 94.44 77 THR A N 1
ATOM 592 C CA . THR A 1 77 ? -3.474 4.267 -6.309 1.00 94.44 77 THR A CA 1
ATOM 593 C C . THR A 1 77 ? -3.571 5.042 -7.633 1.00 94.44 77 THR A C 1
ATOM 595 O O . THR A 1 77 ? -3.701 4.449 -8.706 1.00 94.44 77 THR A O 1
ATOM 598 N N . ASP A 1 78 ? -3.503 6.368 -7.588 1.00 92.06 78 ASP A N 1
ATOM 599 C CA . ASP A 1 78 ? -3.312 7.227 -8.763 1.00 92.06 78 ASP A CA 1
ATOM 600 C C . ASP A 1 78 ? -1.944 7.033 -9.438 1.00 92.06 78 ASP A C 1
ATOM 602 O O . ASP A 1 78 ? -1.825 7.182 -10.654 1.00 92.06 78 ASP A O 1
ATOM 606 N N . LYS A 1 79 ? -0.913 6.701 -8.654 1.00 91.31 79 LYS A N 1
ATOM 607 C CA . LYS A 1 79 ? 0.478 6.552 -9.115 1.00 91.31 79 LYS A CA 1
ATOM 608 C C . LYS A 1 79 ? 0.866 5.118 -9.450 1.00 91.31 79 LYS A C 1
ATOM 610 O O . LYS A 1 79 ? 1.715 4.896 -10.311 1.00 91.31 79 LYS A O 1
ATOM 615 N N . TYR A 1 80 ? 0.280 4.150 -8.755 1.00 91.56 80 TYR A N 1
ATOM 616 C CA . TYR A 1 80 ? 0.674 2.748 -8.822 1.00 91.56 80 TYR A CA 1
ATOM 617 C C . TYR A 1 80 ? -0.545 1.889 -9.126 1.00 91.56 80 TYR A C 1
ATOM 619 O O . TYR A 1 80 ? -1.580 2.024 -8.487 1.00 91.56 80 TYR A O 1
ATOM 627 N N . ASN A 1 81 ? -0.432 0.984 -10.090 1.00 94.25 81 ASN A N 1
ATOM 628 C CA . ASN A 1 81 ? -1.482 0.016 -10.383 1.00 94.25 81 ASN A CA 1
ATOM 629 C C . ASN A 1 81 ? -0.832 -1.282 -10.851 1.00 94.25 81 ASN A C 1
ATOM 631 O O . ASN A 1 81 ? -0.476 -1.409 -12.024 1.00 94.25 81 ASN A O 1
ATOM 635 N N . PHE A 1 82 ? -0.603 -2.206 -9.920 1.00 93.69 82 PHE A N 1
ATOM 636 C CA . PHE A 1 82 ? 0.069 -3.462 -10.225 1.00 93.69 82 PHE A CA 1
ATOM 637 C C . PHE A 1 82 ? -0.381 -4.623 -9.340 1.00 93.69 82 PHE A C 1
ATOM 639 O O . PHE A 1 82 ? -0.849 -4.454 -8.214 1.00 93.69 82 PHE A O 1
ATOM 646 N N . THR A 1 83 ? -0.146 -5.821 -9.870 1.00 95.06 83 THR A N 1
ATOM 647 C CA . THR A 1 83 ? -0.257 -7.103 -9.176 1.00 95.06 83 THR A CA 1
ATOM 648 C C . THR A 1 83 ? 1.119 -7.759 -9.160 1.00 95.06 83 THR A C 1
ATOM 650 O O . THR A 1 83 ? 1.778 -7.816 -10.197 1.00 95.06 83 THR A O 1
ATOM 653 N N . SER A 1 84 ? 1.548 -8.283 -8.012 1.00 94.25 84 SER A N 1
ATOM 654 C CA . SER A 1 84 ? 2.793 -9.038 -7.883 1.00 94.25 84 SER A CA 1
ATOM 655 C C . SER A 1 84 ? 2.597 -10.322 -7.086 1.00 94.25 84 SER A C 1
ATOM 657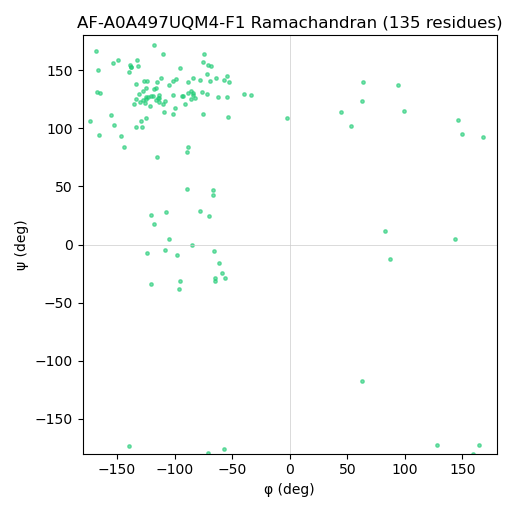 O O . SER A 1 84 ? 1.943 -10.332 -6.046 1.00 94.25 84 SER A O 1
ATOM 659 N N . ASN A 1 85 ? 3.230 -11.394 -7.564 1.00 93.56 85 ASN A N 1
ATOM 660 C CA . ASN A 1 85 ? 3.414 -12.641 -6.816 1.00 93.56 85 ASN A CA 1
ATOM 661 C C . ASN A 1 85 ? 4.857 -12.800 -6.309 1.00 93.56 85 ASN A C 1
ATOM 663 O O . ASN A 1 85 ? 5.224 -13.848 -5.782 1.00 93.56 85 ASN A O 1
ATOM 667 N N . ASN A 1 86 ? 5.687 -11.778 -6.528 1.00 92.81 86 ASN A N 1
ATOM 668 C CA . ASN A 1 86 ? 7.094 -11.744 -6.170 1.00 92.81 86 ASN A CA 1
ATOM 669 C C . ASN A 1 86 ? 7.308 -10.667 -5.107 1.00 92.81 86 ASN A C 1
ATOM 671 O O . ASN A 1 86 ? 7.765 -9.555 -5.389 1.00 92.81 86 ASN A O 1
ATOM 675 N N . PHE A 1 87 ? 6.893 -10.987 -3.889 1.00 92.12 87 PHE A N 1
ATOM 676 C CA . PHE A 1 87 ? 7.129 -10.143 -2.734 1.00 92.12 87 PHE A CA 1
ATOM 677 C C . PHE A 1 87 ? 7.530 -10.986 -1.534 1.00 92.12 87 PHE A C 1
ATOM 679 O O . PHE A 1 87 ? 7.162 -12.154 -1.414 1.00 92.12 87 PHE A O 1
ATOM 686 N N . GLU A 1 88 ? 8.289 -10.374 -0.640 1.00 88.94 88 GLU A N 1
ATOM 687 C CA . GLU A 1 88 ? 8.741 -10.984 0.600 1.00 88.94 88 GLU A CA 1
ATOM 688 C C . GLU A 1 88 ? 8.509 -10.032 1.768 1.00 88.94 88 GLU A C 1
ATOM 690 O O . GLU A 1 88 ? 8.354 -8.820 1.597 1.00 88.94 88 GLU A O 1
ATOM 695 N N . ARG A 1 89 ? 8.463 -10.591 2.976 1.00 84.19 89 ARG A N 1
ATOM 696 C CA . ARG A 1 89 ? 8.438 -9.781 4.190 1.00 84.19 89 ARG A CA 1
ATOM 697 C C . ARG A 1 89 ? 9.822 -9.163 4.380 1.00 84.19 89 ARG A C 1
ATOM 699 O O . ARG A 1 89 ? 10.818 -9.880 4.309 1.00 84.19 89 ARG A O 1
ATOM 706 N N . GLY A 1 90 ? 9.869 -7.852 4.592 1.00 80.06 90 GLY A N 1
ATOM 707 C CA . GLY A 1 90 ? 11.109 -7.133 4.869 1.00 80.06 90 GLY A CA 1
ATOM 708 C C . GLY A 1 90 ? 11.673 -7.441 6.259 1.00 80.06 90 GLY A C 1
ATOM 709 O O . GLY A 1 90 ? 11.106 -8.221 7.026 1.00 80.06 90 GLY A O 1
ATOM 710 N N . GLU A 1 91 ? 12.802 -6.808 6.585 1.00 72.94 91 GLU A N 1
ATOM 711 C CA . GLU A 1 91 ? 13.482 -6.987 7.876 1.00 72.94 91 GLU A CA 1
ATOM 712 C C . GLU A 1 91 ? 12.646 -6.486 9.063 1.00 72.94 91 GLU A C 1
ATOM 714 O O . GLU A 1 91 ? 12.751 -7.033 10.161 1.00 72.94 91 GLU A O 1
ATOM 719 N N . ASN A 1 92 ? 11.787 -5.482 8.844 1.00 67.69 92 ASN A N 1
ATOM 720 C CA . ASN A 1 92 ? 10.840 -5.019 9.853 1.00 67.69 92 ASN A CA 1
ATOM 721 C C . ASN A 1 92 ? 9.468 -5.684 9.684 1.00 67.69 92 ASN A C 1
ATOM 723 O O . ASN A 1 92 ? 9.050 -6.061 8.590 1.00 67.69 92 ASN A O 1
ATOM 727 N N . ASP A 1 93 ? 8.766 -5.804 10.806 1.00 63.16 93 ASP A N 1
ATOM 728 C CA . ASP A 1 93 ? 7.619 -6.681 11.045 1.00 63.16 93 ASP A CA 1
ATOM 729 C C . ASP A 1 93 ? 6.314 -6.380 10.254 1.00 63.16 93 ASP A C 1
ATOM 731 O O . ASP A 1 93 ? 5.238 -6.453 10.815 1.00 63.16 93 ASP A O 1
ATOM 735 N N . GLY A 1 94 ? 6.324 -6.136 8.944 1.00 68.50 94 GLY A N 1
ATOM 736 C CA . GLY A 1 94 ? 5.197 -5.514 8.210 1.00 68.50 94 GLY A CA 1
ATOM 737 C C . GLY A 1 94 ? 5.634 -4.575 7.084 1.00 68.50 94 GLY A C 1
ATOM 738 O O . GLY A 1 94 ? 4.792 -3.979 6.406 1.00 68.50 94 GLY A O 1
ATOM 739 N N . ASP A 1 95 ? 6.945 -4.508 6.850 1.00 85.75 95 ASP A N 1
ATOM 740 C CA . ASP A 1 95 ? 7.506 -4.176 5.553 1.00 85.75 95 ASP A CA 1
ATOM 741 C C . ASP A 1 95 ? 7.247 -5.322 4.569 1.00 85.75 95 ASP A C 1
ATOM 743 O O . ASP A 1 95 ? 7.371 -6.509 4.887 1.00 85.75 95 ASP A O 1
ATOM 747 N N . ILE A 1 96 ? 6.926 -4.946 3.343 1.00 91.44 96 ILE A N 1
ATOM 748 C CA . ILE A 1 96 ? 6.750 -5.823 2.200 1.00 91.44 96 ILE A CA 1
ATOM 749 C C . ILE A 1 96 ? 7.661 -5.293 1.104 1.00 91.44 96 ILE A C 1
ATOM 751 O O . ILE A 1 96 ? 7.545 -4.138 0.693 1.00 91.44 96 ILE A O 1
ATOM 755 N N . ILE A 1 97 ? 8.571 -6.139 0.640 1.00 92.19 97 ILE A N 1
ATOM 756 C CA . ILE A 1 97 ? 9.489 -5.826 -0.449 1.00 92.19 97 ILE A CA 1
ATOM 757 C C . ILE A 1 97 ? 8.937 -6.496 -1.698 1.00 92.19 97 ILE A C 1
ATOM 759 O O . ILE A 1 97 ? 8.901 -7.722 -1.780 1.00 92.19 97 ILE A O 1
ATOM 763 N N . VAL A 1 98 ? 8.491 -5.698 -2.661 1.00 93.75 98 VAL A N 1
ATOM 764 C CA . VAL A 1 98 ? 8.018 -6.178 -3.958 1.00 93.75 98 VAL A CA 1
ATOM 765 C C . VAL A 1 98 ? 9.142 -6.004 -4.964 1.00 93.75 98 VAL A C 1
ATOM 767 O O . VAL A 1 98 ? 9.549 -4.876 -5.240 1.00 93.75 98 VAL A O 1
ATOM 770 N N . LYS A 1 99 ? 9.624 -7.115 -5.523 1.00 89.56 99 LYS A N 1
ATOM 771 C CA . LYS A 1 99 ? 10.675 -7.101 -6.545 1.00 89.56 99 LYS A CA 1
ATOM 772 C C . LYS A 1 99 ? 10.047 -7.083 -7.929 1.00 89.56 99 LYS A C 1
ATOM 774 O O . LYS A 1 99 ? 9.208 -7.933 -8.241 1.00 89.56 99 LYS A O 1
ATOM 779 N N . SER A 1 100 ? 10.455 -6.131 -8.758 1.00 82.00 100 SER A N 1
ATOM 780 C CA . SER A 1 100 ? 9.986 -6.004 -10.142 1.00 82.00 100 SER A CA 1
ATOM 781 C C . SER A 1 100 ? 11.140 -5.618 -11.056 1.00 82.00 100 SER A C 1
ATOM 783 O O . SER A 1 100 ? 12.029 -4.871 -10.660 1.00 82.00 100 SER A O 1
ATOM 785 N N . ASP A 1 101 ? 11.091 -6.073 -12.307 1.00 79.88 101 ASP A N 1
ATOM 786 C CA . ASP A 1 101 ? 12.124 -5.793 -13.311 1.00 79.88 101 ASP A CA 1
ATOM 787 C C . ASP A 1 101 ? 12.313 -4.289 -13.570 1.00 79.88 101 ASP A C 1
ATOM 789 O O . ASP A 1 101 ? 13.371 -3.858 -14.027 1.00 79.88 101 ASP A O 1
ATOM 793 N N . THR A 1 102 ? 11.283 -3.479 -13.303 1.00 79.94 102 THR A N 1
ATOM 794 C CA . THR A 1 102 ? 11.301 -2.035 -13.561 1.00 79.94 102 THR A CA 1
ATOM 795 C C . THR A 1 102 ? 11.663 -1.198 -12.340 1.00 79.94 102 THR A C 1
ATOM 797 O O . THR A 1 102 ? 12.307 -0.160 -12.487 1.00 79.94 102 THR A O 1
ATOM 800 N N . SER A 1 103 ? 11.190 -1.569 -11.148 1.00 83.81 103 SER A N 1
ATOM 801 C CA . SER A 1 103 ? 11.397 -0.819 -9.901 1.00 83.81 103 SER A CA 1
ATOM 802 C C . SER A 1 103 ? 11.001 -1.671 -8.703 1.00 83.81 103 SER A C 1
ATOM 804 O O . SER A 1 103 ? 9.888 -2.192 -8.673 1.00 83.81 103 SER A O 1
ATOM 806 N N . ASP A 1 104 ? 11.862 -1.743 -7.697 1.00 90.00 104 ASP A N 1
ATOM 807 C CA . ASP A 1 104 ? 11.513 -2.374 -6.429 1.00 90.00 104 ASP A CA 1
ATOM 808 C C . ASP A 1 104 ? 10.649 -1.434 -5.585 1.00 90.00 104 ASP A C 1
ATOM 810 O O . ASP A 1 104 ? 10.874 -0.220 -5.549 1.00 90.00 104 ASP A O 1
ATOM 814 N N . PHE A 1 105 ? 9.664 -2.005 -4.892 1.00 92.88 105 PHE A N 1
ATOM 815 C CA . PHE A 1 105 ? 8.806 -1.268 -3.973 1.00 92.88 105 PHE A CA 1
ATOM 816 C C . PHE A 1 105 ? 8.997 -1.751 -2.541 1.00 92.88 105 PHE A C 1
ATOM 818 O O . PHE A 1 105 ? 9.041 -2.951 -2.278 1.00 92.88 105 PHE A O 1
ATOM 825 N N . THR A 1 106 ? 9.008 -0.809 -1.604 1.00 92.75 106 THR A N 1
ATOM 826 C CA . THR A 1 106 ? 8.857 -1.086 -0.174 1.00 92.75 106 THR A CA 1
ATOM 827 C C . THR A 1 106 ? 7.506 -0.555 0.279 1.00 92.75 106 THR A C 1
ATOM 829 O O . THR A 1 106 ? 7.234 0.640 0.152 1.00 92.75 106 THR A O 1
ATOM 832 N N . ILE A 1 107 ? 6.664 -1.436 0.810 1.00 93.62 107 ILE A N 1
ATOM 833 C CA . ILE A 1 107 ? 5.354 -1.095 1.366 1.00 93.62 107 ILE A CA 1
ATOM 834 C C . ILE A 1 107 ? 5.372 -1.408 2.859 1.00 93.62 107 ILE A C 1
ATOM 836 O O . ILE A 1 107 ? 5.643 -2.540 3.234 1.00 93.62 107 ILE A O 1
ATOM 840 N N . THR A 1 108 ? 5.058 -0.438 3.712 1.00 91.62 108 THR A N 1
ATOM 841 C CA . THR A 1 108 ? 5.022 -0.629 5.172 1.00 91.62 108 THR A CA 1
ATOM 842 C C . THR A 1 108 ? 3.620 -0.371 5.694 1.00 91.62 108 THR A C 1
ATOM 844 O O . THR A 1 108 ? 3.070 0.706 5.453 1.00 91.62 108 THR A O 1
ATOM 847 N N . ILE A 1 109 ? 3.066 -1.318 6.456 1.00 91.38 109 ILE A N 1
ATOM 848 C CA . ILE A 1 109 ? 1.748 -1.187 7.090 1.00 91.38 109 ILE A CA 1
ATOM 849 C C . ILE A 1 109 ? 1.914 -1.021 8.601 1.00 91.38 109 ILE A C 1
ATOM 851 O O . ILE A 1 109 ? 2.340 -1.931 9.314 1.00 91.38 109 ILE A O 1
ATOM 855 N N . VAL A 1 110 ? 1.535 0.149 9.105 1.00 88.62 110 VAL A N 1
ATOM 856 C CA . VAL A 1 110 ? 1.657 0.503 10.521 1.00 88.62 110 VAL A CA 1
ATOM 857 C C . VAL A 1 110 ? 0.304 0.371 11.217 1.00 88.62 110 VAL A C 1
ATOM 859 O O . VAL A 1 110 ? -0.685 0.928 10.734 1.00 88.62 110 VAL A O 1
ATOM 862 N N . GLU A 1 111 ? 0.247 -0.356 12.342 1.00 86.25 111 GLU A N 1
ATOM 863 C CA . GLU A 1 111 ? -0.980 -0.464 13.141 1.00 86.25 111 GLU A CA 1
ATOM 864 C C . GLU A 1 111 ? -1.327 0.868 13.820 1.00 86.25 111 GLU A C 1
ATOM 866 O O . GLU A 1 111 ? -0.435 1.661 14.153 1.00 86.25 111 GLU A O 1
ATOM 871 N N . PRO A 1 112 ? -2.620 1.090 14.109 1.00 86.44 112 PRO A N 1
ATOM 872 C CA . PRO A 1 112 ? -3.050 2.181 14.956 1.00 86.44 112 PRO A CA 1
ATOM 873 C C . PRO A 1 112 ? -2.308 2.187 16.297 1.00 86.44 112 PRO A C 1
ATOM 875 O O . PRO A 1 112 ? -2.115 1.158 16.944 1.00 86.44 112 PRO A O 1
ATOM 878 N N . THR A 1 113 ? -1.948 3.377 16.759 1.00 84.88 113 THR A N 1
ATOM 879 C CA . THR A 1 113 ? -1.420 3.612 18.106 1.00 84.88 113 THR A CA 1
ATOM 880 C C . THR A 1 113 ? -2.355 4.535 18.879 1.00 84.88 113 THR A C 1
ATOM 882 O O . THR A 1 113 ? -3.258 5.146 18.309 1.00 84.88 113 THR A O 1
ATOM 885 N N . ILE A 1 114 ? -2.104 4.716 20.179 1.00 81.56 114 ILE A N 1
ATOM 886 C CA . ILE A 1 114 ? -2.858 5.673 21.004 1.00 81.56 114 ILE A CA 1
ATOM 887 C C . ILE A 1 114 ? -2.825 7.109 20.447 1.00 81.56 114 ILE A C 1
ATOM 889 O O . ILE A 1 114 ? -3.779 7.858 20.626 1.00 81.56 114 ILE A O 1
ATOM 893 N N . ASN A 1 115 ? -1.754 7.477 19.735 1.00 83.00 115 ASN A N 1
ATOM 894 C CA . ASN A 1 115 ? -1.570 8.811 19.154 1.00 83.00 115 ASN A CA 1
ATOM 895 C C . ASN A 1 115 ? -1.956 8.876 17.668 1.00 83.00 115 ASN A C 1
ATOM 897 O O . ASN A 1 115 ? -1.971 9.951 17.073 1.00 83.00 115 ASN A O 1
ATOM 901 N N . THR A 1 116 ? -2.220 7.732 17.040 1.00 81.56 116 THR A N 1
ATOM 902 C CA . THR A 1 116 ? -2.545 7.629 15.615 1.00 81.56 116 THR A CA 1
ATOM 903 C C . THR A 1 116 ? -3.584 6.526 15.465 1.00 81.56 116 THR A C 1
ATOM 905 O O . THR A 1 116 ? -3.210 5.382 15.225 1.00 81.56 116 THR A O 1
ATOM 908 N N . PRO A 1 117 ? -4.881 6.823 15.654 1.00 86.25 117 PRO A N 1
ATOM 909 C CA . PRO A 1 117 ? -5.928 5.806 15.748 1.00 86.25 117 PRO A CA 1
ATOM 910 C C . PRO A 1 117 ? -6.353 5.236 14.379 1.00 86.25 117 PRO A C 1
ATOM 912 O O . PRO A 1 117 ? -7.489 4.805 14.214 1.00 86.25 117 PRO A O 1
ATOM 915 N N . TYR A 1 118 ? -5.447 5.219 13.399 1.00 87.19 118 TYR A N 1
ATOM 916 C CA . TYR A 1 118 ? -5.681 4.751 12.033 1.00 87.19 118 TYR A CA 1
ATOM 917 C C . TYR A 1 118 ? -4.479 3.945 11.543 1.00 87.19 118 TYR A C 1
ATOM 919 O O . TYR A 1 118 ? -3.363 4.165 12.021 1.00 87.19 118 TYR A O 1
ATOM 927 N N . HIS A 1 119 ? -4.693 3.035 10.586 1.00 90.31 119 HIS A N 1
ATOM 928 C CA . HIS A 1 119 ? -3.559 2.402 9.918 1.00 90.31 119 HIS A CA 1
ATOM 929 C C . HIS A 1 119 ? -2.892 3.423 9.005 1.00 90.31 119 HIS A C 1
ATOM 931 O O . HIS A 1 119 ? -3.557 4.276 8.411 1.00 90.31 119 HIS A O 1
ATOM 937 N N . VAL A 1 120 ? -1.575 3.308 8.875 1.00 91.25 120 VAL A N 1
ATOM 938 C CA . VAL A 1 120 ? -0.805 4.131 7.945 1.00 91.25 120 VAL A CA 1
ATOM 939 C C . VAL A 1 120 ? -0.049 3.219 6.997 1.00 91.25 120 VAL A C 1
ATOM 941 O O . VAL A 1 120 ? 0.669 2.325 7.443 1.00 91.25 120 VAL A O 1
ATOM 944 N N . ILE A 1 121 ? -0.214 3.455 5.698 1.00 93.56 121 ILE A N 1
ATOM 945 C CA . ILE A 1 121 ? 0.501 2.739 4.646 1.00 93.56 121 ILE A CA 1
ATOM 946 C C . ILE A 1 121 ? 1.524 3.681 4.031 1.00 93.56 121 ILE A C 1
ATOM 948 O O . ILE A 1 121 ? 1.174 4.757 3.547 1.00 93.56 121 ILE A O 1
ATOM 952 N N . TYR A 1 122 ? 2.784 3.259 4.045 1.00 93.06 122 TYR A N 1
ATOM 953 C CA . TYR A 1 122 ? 3.873 3.921 3.337 1.00 93.06 122 TYR A CA 1
ATOM 954 C C . TYR A 1 122 ? 4.232 3.119 2.096 1.00 93.06 122 TYR A C 1
ATOM 956 O O . TYR A 1 122 ? 4.334 1.899 2.175 1.00 93.06 122 TYR A O 1
ATOM 964 N N . ILE A 1 123 ? 4.457 3.797 0.975 1.00 94.06 123 ILE A N 1
ATOM 965 C CA . ILE A 1 123 ? 4.854 3.181 -0.292 1.00 94.06 123 ILE A CA 1
ATOM 966 C C . ILE A 1 123 ? 6.068 3.932 -0.819 1.00 94.06 123 ILE A C 1
ATOM 968 O O . ILE A 1 123 ? 6.008 5.145 -1.002 1.00 94.06 123 ILE A O 1
ATOM 972 N N . SER A 1 124 ? 7.163 3.219 -1.052 1.00 91.69 124 SER A N 1
ATOM 973 C CA . SER A 1 124 ? 8.394 3.752 -1.635 1.00 91.69 124 SER A CA 1
ATOM 974 C C . SER A 1 124 ? 8.781 2.963 -2.871 1.00 91.69 124 SER A C 1
ATOM 976 O O . SER A 1 124 ? 8.672 1.742 -2.873 1.00 91.69 124 SER A O 1
ATOM 978 N N . ASN A 1 125 ? 9.273 3.664 -3.889 1.00 88.38 125 ASN A N 1
ATOM 979 C CA . ASN A 1 125 ? 9.889 3.101 -5.093 1.00 88.38 125 ASN A CA 1
ATOM 980 C C . ASN A 1 125 ? 11.348 3.578 -5.268 1.00 88.38 125 ASN A C 1
ATOM 982 O O . ASN A 1 125 ? 11.843 3.700 -6.387 1.00 88.38 125 ASN A O 1
ATOM 986 N N . GLY A 1 126 ? 12.011 3.951 -4.167 1.00 80.12 126 GLY A N 1
ATOM 987 C CA . GLY A 1 126 ? 13.391 4.451 -4.164 1.00 80.12 126 GLY A CA 1
ATOM 988 C C . GLY A 1 126 ? 13.552 5.962 -4.383 1.00 80.12 126 GLY A C 1
ATOM 989 O O . GLY A 1 126 ? 14.624 6.491 -4.100 1.00 80.12 126 GLY A O 1
ATOM 990 N N . PHE A 1 127 ? 12.505 6.682 -4.807 1.00 77.44 127 PHE A N 1
ATOM 991 C CA . PHE A 1 127 ? 12.565 8.135 -5.059 1.00 77.44 127 PHE A CA 1
ATOM 992 C C . PHE A 1 127 ? 11.810 8.992 -4.031 1.00 77.44 127 PHE A C 1
ATOM 994 O O . PHE A 1 127 ? 11.869 10.220 -4.083 1.00 77.44 127 PHE A O 1
ATOM 1001 N N . GLY A 1 128 ? 11.107 8.369 -3.085 1.00 83.69 128 GLY A N 1
ATOM 1002 C CA . GLY A 1 128 ? 10.315 9.060 -2.072 1.00 83.69 128 GLY A CA 1
ATOM 1003 C C . GLY A 1 128 ? 9.339 8.124 -1.372 1.00 83.69 128 GLY A C 1
ATOM 1004 O O . GLY A 1 128 ? 9.374 6.916 -1.587 1.00 83.69 128 GLY A O 1
ATOM 1005 N N . TYR A 1 129 ? 8.471 8.698 -0.536 1.00 87.88 129 TYR A N 1
ATOM 1006 C CA . TYR A 1 129 ? 7.403 7.966 0.138 1.00 87.88 129 TYR A CA 1
ATOM 1007 C C . TYR A 1 129 ? 6.056 8.615 -0.149 1.00 87.88 129 TYR A C 1
ATOM 1009 O O . TYR A 1 129 ? 5.854 9.787 0.172 1.00 87.88 129 TYR A O 1
ATOM 1017 N N . ASP A 1 130 ? 5.120 7.828 -0.659 1.00 92.38 130 ASP A N 1
ATOM 1018 C CA . ASP A 1 130 ? 3.701 8.139 -0.586 1.00 92.38 130 ASP A CA 1
ATOM 1019 C C . ASP A 1 130 ? 3.135 7.572 0.712 1.00 92.38 130 ASP A C 1
ATOM 1021 O O . ASP A 1 130 ? 3.534 6.498 1.168 1.00 92.38 130 ASP A O 1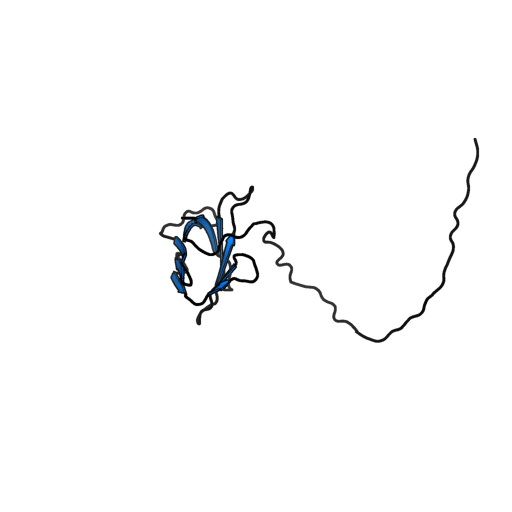
ATOM 1025 N N . THR A 1 131 ? 2.250 8.328 1.354 1.00 94.31 131 THR A N 1
ATOM 1026 C CA . THR A 1 131 ? 1.693 7.964 2.656 1.00 94.31 131 THR A CA 1
ATOM 1027 C C . THR A 1 131 ? 0.183 8.103 2.629 1.00 94.31 131 THR A C 1
ATOM 1029 O O . THR A 1 131 ? -0.343 9.158 2.265 1.00 94.31 131 THR A O 1
ATOM 1032 N N . PHE A 1 132 ? -0.496 7.051 3.071 1.00 94.94 132 PHE A N 1
ATOM 1033 C CA . PHE A 1 132 ? -1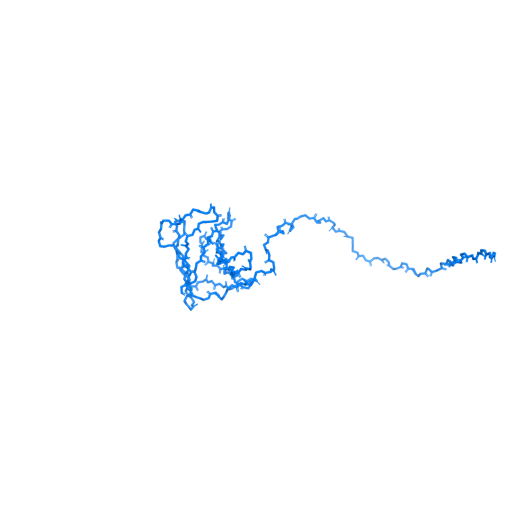.947 6.961 3.093 1.00 94.94 132 PHE A CA 1
ATOM 1034 C C . PHE A 1 132 ? -2.446 6.594 4.484 1.00 94.94 132 PHE A C 1
ATOM 1036 O O . PHE A 1 132 ? -1.860 5.753 5.169 1.00 94.94 132 PHE A O 1
ATOM 1043 N N . ILE A 1 133 ? -3.554 7.208 4.881 1.00 94.62 133 ILE A N 1
ATOM 1044 C CA . ILE A 1 133 ? -4.373 6.753 5.997 1.00 94.62 133 ILE A CA 1
ATOM 1045 C C . ILE A 1 133 ? -5.312 5.684 5.450 1.00 94.62 133 ILE A C 1
ATOM 1047 O O . ILE A 1 133 ? -5.982 5.904 4.436 1.00 94.62 133 ILE A O 1
ATOM 1051 N N . ALA A 1 134 ? -5.339 4.534 6.115 1.00 93.38 134 ALA A N 1
ATOM 1052 C CA . ALA A 1 134 ? -6.084 3.376 5.660 1.00 93.38 134 ALA A CA 1
ATOM 1053 C C . ALA A 1 134 ? -6.940 2.746 6.763 1.00 93.38 134 ALA A C 1
ATOM 1055 O O . ALA A 1 134 ? -6.624 2.801 7.959 1.00 93.38 134 ALA A O 1
ATOM 1056 N N . SER A 1 135 ? -8.005 2.085 6.329 1.00 91.75 135 SER A N 1
ATOM 1057 C CA . SER A 1 135 ? -8.831 1.195 7.134 1.00 91.75 135 SER A CA 1
ATOM 1058 C C . SER A 1 135 ? -8.654 -0.243 6.646 1.00 91.75 135 SER A C 1
ATOM 1060 O O . SER A 1 135 ? -8.441 -0.495 5.461 1.00 91.75 135 SER A O 1
ATOM 1062 N N . LYS A 1 136 ? -8.667 -1.197 7.581 1.00 90.88 136 LYS A N 1
ATOM 1063 C CA . LYS A 1 136 ? -8.639 -2.625 7.249 1.00 90.88 136 LYS A CA 1
ATOM 1064 C C . LYS A 1 136 ? -10.069 -3.083 6.958 1.00 90.88 136 LYS A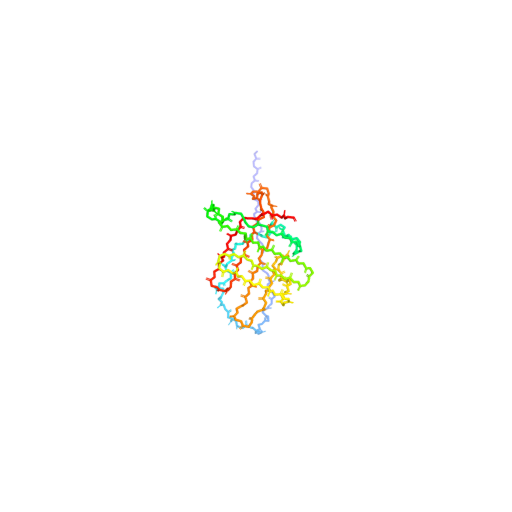 C 1
ATOM 1066 O O . LYS A 1 136 ? -10.949 -2.794 7.769 1.00 90.88 136 LYS A O 1
ATOM 1071 N N . GLU A 1 137 ? -10.271 -3.764 5.832 1.00 89.25 137 GLU A N 1
ATOM 1072 C CA . GLU A 1 137 ? -11.551 -4.371 5.427 1.00 89.25 137 GLU A CA 1
ATOM 1073 C C . GLU A 1 137 ? -11.685 -5.823 5.908 1.00 89.25 137 GLU A C 1
ATOM 1075 O O . GLU A 1 137 ? -10.650 -6.527 6.024 1.00 89.25 137 GLU A O 1
#

Sequence (137 aa):
MKQHLLCAVALIALSSCSREDEMSNTLTSDSTLSRKNVLSKQAPIQGKWKMEWTSMGEPVEGDFFLDIIGNTLHLKTDKYNFTSNNFERGENDGDIIVKSDTSDFTITIVEPTINTPYHVIYISNGFGYDTFIASKE